Protein AF-B0SU84-F1 (afdb_monomer_lite)

Structure (mmCIF, N/CA/C/O backbone):
data_AF-B0SU84-F1
#
_entry.id   AF-B0SU84-F1
#
loop_
_atom_site.group_PDB
_atom_site.id
_atom_site.type_symbol
_atom_site.label_atom_id
_atom_site.label_alt_id
_atom_site.label_comp_id
_atom_site.label_asym_id
_atom_site.label_entity_id
_atom_site.label_seq_id
_atom_site.pdbx_PDB_ins_code
_atom_site.Cartn_x
_atom_site.Cartn_y
_atom_site.Cartn_z
_atom_site.occupancy
_atom_site.B_iso_or_equiv
_atom_site.auth_seq_id
_atom_site.auth_comp_id
_atom_site.auth_asym_id
_atom_site.auth_atom_id
_atom_site.pdbx_PDB_model_num
ATOM 1 N N . MET A 1 1 ? 17.866 -1.244 7.354 1.00 57.31 1 MET A N 1
ATOM 2 C CA . MET A 1 1 ? 17.002 -1.072 6.165 1.00 57.31 1 MET A CA 1
ATOM 3 C C . MET A 1 1 ? 15.541 -1.424 6.454 1.00 57.31 1 MET A C 1
ATOM 5 O O . MET A 1 1 ? 14.705 -0.548 6.293 1.00 57.31 1 MET A O 1
ATOM 9 N N . GLU A 1 2 ? 15.191 -2.638 6.911 1.00 53.97 2 GLU A N 1
ATOM 10 C CA . GLU A 1 2 ? 13.781 -2.952 7.248 1.00 53.97 2 GLU A CA 1
ATOM 11 C C . GLU A 1 2 ? 13.258 -2.196 8.480 1.00 53.97 2 GLU A C 1
ATOM 13 O O . GLU A 1 2 ? 12.131 -1.711 8.450 1.00 53.97 2 GLU A O 1
ATOM 18 N N . GLU A 1 3 ? 14.089 -2.031 9.513 1.00 63.97 3 GLU A N 1
ATOM 19 C CA . GLU A 1 3 ? 13.730 -1.317 10.750 1.00 63.97 3 GLU A CA 1
ATOM 20 C C . GLU A 1 3 ? 13.496 0.188 10.531 1.00 63.97 3 GLU A C 1
ATOM 22 O O . GLU A 1 3 ? 12.590 0.778 11.115 1.00 63.97 3 GLU A O 1
ATOM 27 N N . GLU A 1 4 ? 14.278 0.813 9.646 1.00 63.34 4 GLU A N 1
ATOM 28 C CA . GLU A 1 4 ? 14.097 2.223 9.274 1.00 63.34 4 GLU A CA 1
ATOM 29 C C . GLU A 1 4 ? 12.786 2.430 8.523 1.00 63.34 4 GLU A C 1
ATOM 31 O O . GLU A 1 4 ? 12.052 3.376 8.806 1.00 63.34 4 GLU A O 1
ATOM 36 N N . LEU A 1 5 ? 12.474 1.522 7.593 1.00 65.69 5 LEU A N 1
ATOM 37 C CA . LEU A 1 5 ? 11.223 1.560 6.851 1.00 65.69 5 LEU A CA 1
ATOM 38 C C . LEU A 1 5 ? 10.037 1.435 7.810 1.00 65.69 5 LEU A C 1
ATOM 40 O O . LEU A 1 5 ? 9.121 2.250 7.749 1.00 65.69 5 LEU A O 1
ATOM 44 N N . ASP A 1 6 ? 10.079 0.473 8.732 1.00 61.97 6 ASP A N 1
ATOM 45 C CA . ASP A 1 6 ? 9.020 0.281 9.723 1.00 61.97 6 ASP A CA 1
ATOM 46 C C . ASP A 1 6 ? 8.870 1.514 10.636 1.00 61.97 6 ASP A C 1
ATOM 48 O O . ASP A 1 6 ? 7.751 1.952 10.902 1.00 61.97 6 ASP A O 1
ATOM 52 N N . SER A 1 7 ? 9.972 2.152 11.038 1.00 61.03 7 SER A N 1
ATOM 53 C CA . SER A 1 7 ? 9.948 3.385 11.838 1.00 61.03 7 SER A CA 1
ATOM 54 C C . SER A 1 7 ? 9.324 4.573 11.087 1.00 61.03 7 SER A C 1
ATOM 56 O O . SER A 1 7 ? 8.456 5.271 11.622 1.0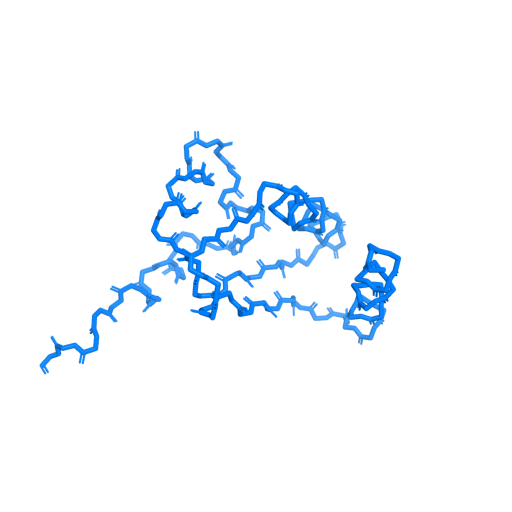0 61.03 7 SER A O 1
ATOM 58 N N . VAL A 1 8 ? 9.678 4.768 9.810 1.00 65.69 8 VAL A N 1
ATOM 59 C CA . VAL A 1 8 ? 9.066 5.787 8.932 1.00 65.69 8 VAL A CA 1
ATOM 60 C C . VAL A 1 8 ? 7.570 5.527 8.756 1.00 65.69 8 VAL A C 1
ATOM 62 O O . VAL A 1 8 ? 6.756 6.446 8.881 1.00 65.69 8 VAL A O 1
ATOM 65 N N . MET A 1 9 ? 7.191 4.267 8.545 1.00 61.62 9 MET A N 1
ATOM 66 C CA . MET A 1 9 ? 5.795 3.851 8.448 1.00 61.62 9 MET A CA 1
ATOM 67 C C . MET A 1 9 ? 5.020 4.155 9.739 1.00 61.62 9 MET A C 1
ATOM 69 O O . MET A 1 9 ? 3.904 4.679 9.683 1.00 61.62 9 MET A O 1
ATOM 73 N N . HIS A 1 10 ? 5.607 3.886 10.905 1.00 58.81 10 HIS A N 1
ATOM 74 C CA . HIS A 1 10 ? 5.000 4.187 12.201 1.00 58.81 10 HIS A CA 1
ATOM 75 C C . HIS A 1 10 ? 4.821 5.693 12.442 1.00 58.81 10 HIS A C 1
ATOM 77 O O . HIS A 1 10 ? 3.764 6.111 12.927 1.00 58.81 10 HIS A O 1
ATOM 83 N N . MET A 1 11 ? 5.799 6.520 12.066 1.00 62.25 11 MET A N 1
ATOM 84 C CA . MET A 1 11 ? 5.709 7.979 12.196 1.00 62.25 11 MET A CA 1
ATOM 85 C C . MET A 1 11 ? 4.610 8.578 11.307 1.00 62.25 11 MET A C 1
ATOM 87 O O . MET A 1 11 ? 3.801 9.374 11.794 1.00 62.25 11 MET A O 1
ATOM 91 N N . LEU A 1 12 ? 4.501 8.130 10.049 1.00 58.03 12 LEU A N 1
ATOM 92 C CA . LEU A 1 12 ? 3.420 8.532 9.136 1.00 58.03 12 LEU A CA 1
ATOM 93 C C . LEU A 1 12 ? 2.028 8.205 9.709 1.00 58.03 12 LEU A C 1
ATOM 95 O O . LEU A 1 12 ? 1.089 8.994 9.567 1.00 58.03 12 LEU A O 1
ATOM 99 N N . PHE A 1 13 ? 1.900 7.077 10.415 1.00 56.59 13 PHE A N 1
ATOM 100 C CA . PHE A 1 13 ? 0.665 6.645 11.079 1.00 56.59 13 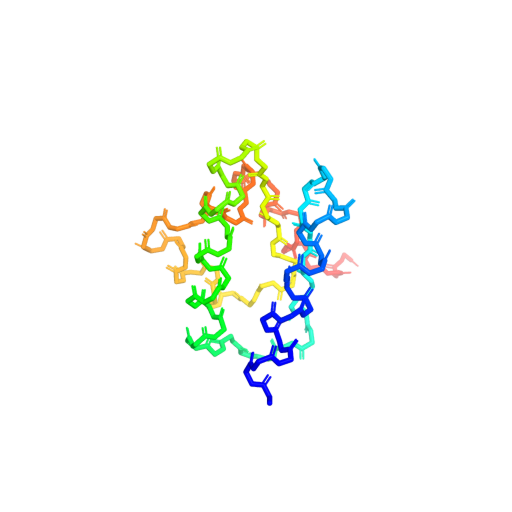PHE A CA 1
ATOM 101 C C . PHE A 1 13 ? 0.263 7.503 12.280 1.00 56.59 13 PHE A C 1
ATOM 103 O O . PHE A 1 13 ? -0.933 7.698 12.526 1.00 56.59 13 PHE A O 1
ATOM 110 N N . PHE A 1 14 ? 1.243 7.943 13.071 1.00 54.00 14 PHE A N 1
ATOM 111 C CA . PHE A 1 14 ? 0.990 8.641 14.330 1.00 54.00 14 PHE A CA 1
ATOM 112 C C . PHE A 1 14 ? 0.580 10.098 14.096 1.00 54.00 14 PHE A C 1
ATOM 114 O O . PHE A 1 14 ? -0.317 10.603 14.771 1.00 54.00 14 PHE A O 1
ATOM 121 N N . GLN A 1 15 ? 1.174 10.759 13.099 1.00 49.88 15 GLN A N 1
ATOM 122 C CA . GLN A 1 15 ? 0.867 12.158 12.786 1.00 49.88 15 GLN A CA 1
ATOM 123 C C . GLN A 1 15 ? -0.465 12.351 12.054 1.00 49.88 15 GLN A C 1
ATOM 125 O O . GLN A 1 15 ? -1.081 13.410 12.172 1.00 49.88 15 GLN A O 1
ATOM 130 N N . THR A 1 16 ? -0.954 11.352 11.319 1.00 49.28 16 THR A N 1
ATOM 131 C CA . THR A 1 16 ? -2.135 11.525 10.471 1.00 49.28 16 THR A CA 1
ATOM 132 C C . THR A 1 16 ? -3.360 10.851 11.090 1.00 49.28 16 THR A C 1
ATOM 134 O O . THR A 1 16 ? -3.507 9.635 11.102 1.00 49.28 16 THR A O 1
ATOM 137 N N . ARG A 1 17 ? -4.335 11.640 11.566 1.00 55.97 17 ARG A N 1
ATOM 138 C CA . ARG A 1 17 ? -5.745 11.182 11.659 1.00 55.97 17 ARG A CA 1
ATOM 139 C C . ARG A 1 17 ? -6.373 10.972 10.266 1.00 55.97 17 ARG A C 1
ATOM 141 O O . ARG A 1 17 ? -7.535 10.592 10.160 1.00 55.97 17 ARG A O 1
ATOM 148 N N . SER A 1 18 ? -5.586 11.232 9.230 1.00 62.66 18 SER A N 1
ATOM 149 C CA . SER A 1 18 ? -5.911 11.348 7.821 1.00 62.66 18 SER A CA 1
ATOM 150 C C . SER A 1 18 ? -5.769 10.018 7.079 1.00 62.66 18 SER A C 1
ATOM 152 O O . SER A 1 18 ? -5.079 9.097 7.510 1.00 62.66 18 SER A O 1
ATOM 154 N N . HIS A 1 19 ? -6.425 9.943 5.930 1.00 71.94 19 HIS A N 1
ATOM 155 C CA . HIS A 1 19 ? -6.155 8.951 4.897 1.00 71.94 19 HIS A CA 1
ATOM 156 C C . HIS A 1 19 ? -4.683 9.029 4.454 1.00 71.94 19 HIS A C 1
ATOM 158 O O . HIS A 1 19 ? -4.138 10.129 4.364 1.00 71.94 19 HIS A O 1
ATOM 164 N N . ILE A 1 20 ? -4.054 7.883 4.180 1.00 81.31 20 ILE A N 1
ATOM 165 C CA . ILE A 1 20 ? -2.655 7.817 3.726 1.00 81.31 20 ILE A CA 1
ATOM 166 C C . ILE A 1 20 ? -2.646 7.687 2.208 1.00 81.31 20 ILE A C 1
ATOM 168 O O . ILE A 1 20 ? -3.321 6.817 1.668 1.00 81.31 20 ILE A O 1
ATOM 172 N N . GLN A 1 21 ? -1.876 8.524 1.520 1.00 83.88 21 GLN A N 1
ATOM 173 C CA . GLN A 1 21 ? -1.601 8.361 0.094 1.00 83.88 21 GLN A CA 1
ATOM 174 C C . GLN A 1 21 ? -0.124 8.026 -0.087 1.00 83.88 21 GLN A C 1
ATOM 176 O O . GLN A 1 21 ? 0.728 8.669 0.522 1.00 83.88 21 GLN A O 1
ATOM 181 N N . MET A 1 22 ? 0.174 7.024 -0.907 1.00 85.50 22 MET A N 1
ATOM 182 C CA . MET A 1 22 ? 1.538 6.636 -1.241 1.00 85.50 22 MET A CA 1
ATOM 183 C C . MET A 1 22 ? 1.714 6.658 -2.750 1.00 85.50 22 MET A C 1
ATOM 185 O O . MET A 1 22 ? 0.925 6.051 -3.471 1.00 85.50 22 MET A O 1
ATOM 189 N N . ASP A 1 23 ? 2.750 7.350 -3.209 1.00 84.31 23 ASP A N 1
ATOM 190 C CA . ASP A 1 23 ? 3.109 7.411 -4.618 1.00 84.31 23 ASP A CA 1
ATOM 191 C C . ASP A 1 23 ? 4.111 6.305 -4.965 1.00 84.31 23 ASP A C 1
ATOM 193 O O . ASP A 1 23 ? 5.206 6.233 -4.407 1.00 84.31 23 ASP A O 1
ATOM 197 N N . LEU A 1 24 ? 3.708 5.426 -5.878 1.00 86.12 24 LEU A N 1
ATOM 198 C CA . LEU A 1 24 ? 4.494 4.316 -6.402 1.00 86.12 24 LEU A CA 1
ATOM 199 C C . LEU A 1 24 ? 4.941 4.566 -7.850 1.00 86.12 24 LEU A C 1
ATOM 201 O O . LEU A 1 24 ? 5.531 3.675 -8.450 1.00 86.12 24 LEU A O 1
ATOM 205 N N . SER A 1 25 ? 4.703 5.755 -8.416 1.00 83.56 25 SER A N 1
ATOM 206 C CA . SER A 1 25 ? 4.977 6.058 -9.832 1.00 83.56 25 SER A CA 1
ATOM 207 C C . SER A 1 25 ? 6.445 5.855 -10.224 1.00 83.56 25 SER A C 1
ATOM 209 O O . SER A 1 25 ? 6.743 5.509 -11.363 1.00 83.56 25 SER A O 1
ATOM 211 N N . ASN A 1 26 ? 7.366 6.024 -9.270 1.00 85.31 26 ASN A N 1
ATOM 212 C CA . ASN A 1 26 ? 8.806 5.837 -9.476 1.00 85.31 26 ASN A CA 1
ATOM 213 C C . ASN A 1 26 ? 9.268 4.378 -9.299 1.00 85.31 26 ASN A C 1
ATOM 215 O O . ASN A 1 26 ? 10.459 4.093 -9.427 1.00 85.31 26 ASN A O 1
ATOM 219 N N . LEU A 1 27 ? 8.357 3.449 -8.985 1.00 81.44 27 LEU A N 1
ATOM 220 C CA . LEU A 1 27 ? 8.659 2.030 -8.823 1.00 81.44 27 LEU A CA 1
ATOM 221 C C . LEU A 1 27 ? 8.247 1.253 -10.085 1.00 81.44 27 LEU A C 1
ATOM 223 O O . LEU A 1 27 ? 7.056 1.047 -10.322 1.00 81.44 27 LEU A O 1
ATOM 227 N N . PRO A 1 28 ? 9.210 0.754 -10.885 1.00 80.88 28 PRO A N 1
ATOM 228 C CA . PRO A 1 28 ? 8.905 0.044 -12.130 1.00 80.88 28 PRO A CA 1
ATOM 229 C C . PRO A 1 28 ? 8.201 -1.302 -11.896 1.00 80.88 28 PRO A C 1
ATOM 231 O O . PRO A 1 28 ? 7.505 -1.814 -12.771 1.00 80.88 28 PRO A O 1
ATOM 234 N N . TYR A 1 29 ? 8.371 -1.885 -10.711 1.00 80.88 29 TYR A N 1
ATOM 235 C CA . TYR A 1 29 ? 7.653 -3.066 -10.251 1.00 80.88 29 TYR A CA 1
ATOM 236 C C . TYR A 1 29 ? 7.403 -2.953 -8.748 1.00 80.88 29 TYR A C 1
ATOM 238 O O . TYR A 1 29 ? 8.104 -2.224 -8.049 1.00 80.88 29 TYR A O 1
ATOM 246 N N . LEU A 1 30 ? 6.414 -3.696 -8.246 1.00 81.75 30 LEU A N 1
ATOM 247 C CA . LEU A 1 30 ? 6.093 -3.736 -6.823 1.00 81.75 30 LEU A CA 1
ATOM 248 C C . LEU A 1 30 ? 6.662 -5.023 -6.199 1.00 81.75 30 LEU A C 1
ATOM 250 O O . LEU A 1 30 ? 6.127 -6.101 -6.471 1.00 81.75 30 LEU A O 1
ATOM 254 N N . PRO A 1 31 ? 7.731 -4.950 -5.380 1.00 88.31 31 PRO A N 1
ATOM 255 C CA . PRO A 1 31 ? 8.269 -6.118 -4.690 1.00 88.31 31 PRO A CA 1
ATOM 256 C C . PRO A 1 31 ? 7.212 -6.777 -3.800 1.00 88.31 31 PRO A C 1
ATOM 258 O O . PRO A 1 31 ? 6.447 -6.090 -3.120 1.00 88.31 31 PRO A O 1
ATOM 261 N N . LEU A 1 32 ? 7.198 -8.112 -3.749 1.00 86.12 32 LEU A N 1
ATOM 262 C CA . LEU A 1 32 ? 6.210 -8.862 -2.964 1.00 86.12 32 LEU A CA 1
ATOM 263 C C . LEU A 1 32 ? 6.285 -8.542 -1.460 1.00 86.12 32 LEU A C 1
ATOM 265 O O . LEU A 1 32 ? 5.257 -8.468 -0.785 1.00 86.12 32 LEU A O 1
ATOM 269 N N . THR A 1 33 ? 7.489 -8.312 -0.938 1.00 88.44 33 THR A N 1
ATOM 270 C CA . THR A 1 33 ? 7.714 -7.915 0.459 1.00 88.44 33 THR A CA 1
ATOM 271 C C . THR A 1 33 ? 7.069 -6.564 0.764 1.00 88.44 33 THR A C 1
ATOM 273 O O . THR A 1 33 ? 6.299 -6.451 1.718 1.00 88.44 33 THR A O 1
ATOM 276 N N . LEU A 1 34 ? 7.300 -5.563 -0.093 1.00 86.81 34 LEU A N 1
ATOM 277 C CA . LEU A 1 34 ? 6.681 -4.243 0.021 1.00 86.81 34 LEU A CA 1
ATOM 278 C C . LEU A 1 34 ? 5.157 -4.340 -0.095 1.00 86.81 34 LEU A C 1
ATOM 280 O O . LEU A 1 34 ? 4.449 -3.800 0.748 1.00 86.81 34 LEU A O 1
ATOM 284 N N . LEU A 1 35 ? 4.646 -5.087 -1.077 1.00 87.38 35 LEU A N 1
ATOM 285 C CA . LEU A 1 35 ? 3.211 -5.330 -1.2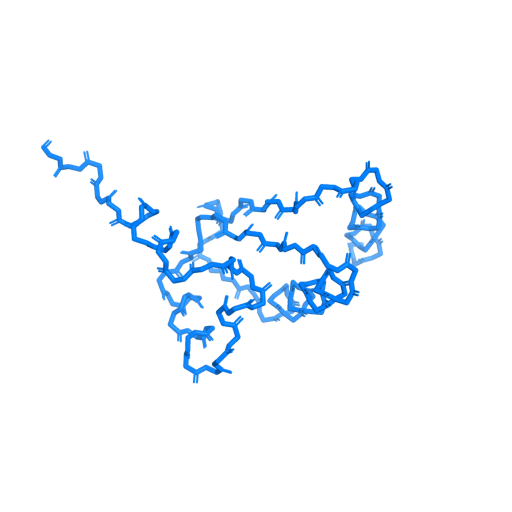32 1.00 87.38 35 LEU A CA 1
ATOM 286 C C . LEU A 1 35 ? 2.594 -5.918 0.043 1.00 87.38 35 LEU A C 1
ATOM 288 O O . LEU A 1 35 ? 1.554 -5.449 0.495 1.00 87.38 35 LEU A O 1
ATOM 292 N N . THR A 1 36 ? 3.245 -6.906 0.656 1.00 90.19 36 THR A N 1
ATOM 293 C CA . THR A 1 36 ? 2.759 -7.531 1.895 1.00 90.19 36 THR A CA 1
ATOM 294 C C . THR A 1 36 ? 2.697 -6.519 3.042 1.00 90.19 36 THR A C 1
ATOM 296 O O . THR A 1 36 ? 1.678 -6.431 3.729 1.00 90.19 36 THR A O 1
ATOM 299 N N . LYS A 1 37 ? 3.739 -5.693 3.210 1.00 90.38 37 LYS A N 1
ATOM 300 C CA . LYS A 1 37 ? 3.756 -4.614 4.213 1.00 90.38 37 LYS A CA 1
ATOM 301 C C . LYS A 1 37 ? 2.648 -3.583 3.962 1.00 90.38 37 LYS A C 1
ATOM 303 O O . LYS A 1 37 ? 1.936 -3.213 4.893 1.00 90.38 37 LYS A O 1
ATOM 308 N N . LEU A 1 38 ? 2.443 -3.180 2.707 1.00 88.62 38 LEU A N 1
ATOM 309 C CA . LEU A 1 38 ? 1.382 -2.253 2.301 1.00 88.62 38 LEU A CA 1
ATOM 310 C C . LEU A 1 38 ? -0.019 -2.808 2.573 1.00 88.62 38 LEU A C 1
ATOM 312 O O . LEU A 1 38 ? -0.897 -2.081 3.031 1.00 88.62 38 LEU A O 1
ATOM 316 N N . LEU A 1 39 ? -0.239 -4.099 2.335 1.00 90.12 39 LEU A N 1
ATOM 317 C CA . LEU A 1 39 ? -1.521 -4.744 2.615 1.00 90.12 39 LEU A CA 1
ATOM 318 C C . LEU A 1 39 ? -1.806 -4.825 4.117 1.00 90.12 39 LEU A C 1
ATOM 320 O O . LEU A 1 39 ? -2.923 -4.515 4.536 1.00 90.12 39 LEU A O 1
ATOM 324 N N . ASN A 1 40 ? -0.806 -5.185 4.926 1.00 90.44 40 ASN A N 1
ATOM 325 C CA . ASN A 1 40 ? -0.929 -5.183 6.386 1.00 90.44 40 ASN A CA 1
ATOM 326 C C . ASN A 1 40 ? -1.248 -3.775 6.901 1.00 90.44 40 ASN A C 1
ATOM 328 O O . ASN A 1 40 ? -2.194 -3.584 7.662 1.00 90.44 40 ASN A O 1
ATOM 332 N N . MET A 1 41 ? -0.547 -2.772 6.379 1.00 87.19 41 MET A N 1
ATOM 333 C CA . MET A 1 41 ? -0.805 -1.373 6.684 1.00 87.19 41 MET A CA 1
ATOM 334 C C . MET A 1 41 ? -2.228 -0.929 6.329 1.00 87.19 41 MET A C 1
ATOM 336 O O . MET A 1 41 ? -2.919 -0.324 7.150 1.00 87.19 41 MET A O 1
ATOM 340 N N . ALA A 1 42 ? -2.688 -1.225 5.114 1.00 88.44 42 ALA A N 1
ATOM 341 C CA . ALA A 1 42 ? -4.046 -0.902 4.692 1.00 88.44 42 ALA A CA 1
ATOM 342 C C . ALA A 1 42 ? -5.101 -1.569 5.579 1.00 88.44 42 ALA A C 1
ATOM 344 O O . ALA A 1 42 ? -6.129 -0.960 5.884 1.00 88.44 42 ALA A O 1
ATOM 345 N N . ARG A 1 43 ? -4.843 -2.799 6.032 1.00 88.88 43 ARG A N 1
ATOM 346 C CA . ARG A 1 43 ? -5.711 -3.507 6.974 1.00 88.88 43 ARG A CA 1
ATOM 347 C C . ARG A 1 43 ? -5.800 -2.773 8.311 1.00 88.88 43 ARG A C 1
ATOM 349 O O . ARG A 1 43 ? -6.910 -2.521 8.782 1.00 88.88 43 ARG A O 1
ATOM 356 N N . ASP A 1 44 ? -4.666 -2.370 8.873 1.00 87.38 44 ASP A N 1
ATOM 357 C CA . ASP A 1 44 ? -4.609 -1.628 10.135 1.00 87.38 44 ASP A CA 1
ATOM 358 C C . ASP A 1 44 ? -5.305 -0.266 10.034 1.00 87.38 44 ASP A C 1
ATOM 360 O O . ASP A 1 44 ? -6.007 0.158 10.958 1.00 87.38 44 ASP A O 1
ATOM 364 N N . LEU A 1 45 ? -5.170 0.413 8.892 1.00 84.69 45 LEU A N 1
ATOM 365 C CA . LEU A 1 45 ? -5.907 1.644 8.602 1.00 84.69 45 LEU A CA 1
ATOM 366 C C . LEU A 1 45 ? -7.413 1.391 8.562 1.00 84.69 45 LEU A C 1
ATOM 368 O O . LEU A 1 45 ? -8.173 2.145 9.172 1.00 84.69 45 LEU A O 1
ATOM 372 N N . ARG A 1 46 ? -7.853 0.310 7.912 1.00 84.06 46 ARG A N 1
ATOM 373 C CA . ARG A 1 46 ? -9.272 -0.045 7.797 1.00 84.06 46 ARG A CA 1
ATOM 374 C C . ARG A 1 46 ? -9.912 -0.282 9.164 1.00 84.06 46 ARG A C 1
ATOM 376 O O . ARG A 1 46 ? -11.008 0.220 9.408 1.00 84.06 46 ARG A O 1
ATOM 383 N N . LEU A 1 47 ? -9.212 -0.973 10.069 1.00 85.88 47 LEU A N 1
ATOM 384 C CA . LEU A 1 47 ? -9.652 -1.184 11.457 1.00 85.88 47 LEU A CA 1
ATOM 385 C C . LEU A 1 47 ? -9.848 0.142 12.207 1.00 85.88 47 LEU A C 1
ATOM 387 O O . LEU A 1 47 ? -10.746 0.270 13.035 1.00 85.88 47 LEU A O 1
ATOM 391 N N . LYS A 1 48 ? -9.058 1.161 11.859 1.00 84.69 48 LYS A N 1
ATOM 392 C CA . LYS A 1 48 ? -9.139 2.522 12.407 1.00 84.69 48 LYS A CA 1
ATOM 393 C C . LYS A 1 48 ? -10.089 3.440 11.620 1.00 84.69 48 LYS A C 1
ATOM 395 O O . LYS A 1 48 ? -10.058 4.650 11.828 1.00 84.69 48 LYS A O 1
ATOM 400 N N . LYS A 1 49 ? -10.929 2.888 10.728 1.00 81.06 49 LYS A N 1
ATOM 401 C CA . LYS A 1 49 ? -11.833 3.616 9.809 1.00 81.06 49 LYS A CA 1
ATOM 402 C C . LYS A 1 49 ? -11.110 4.616 8.892 1.00 81.06 49 LYS A C 1
ATOM 404 O O . LYS A 1 49 ? -11.645 5.674 8.573 1.00 81.06 49 LYS A O 1
ATOM 409 N N . ARG A 1 50 ? -9.893 4.278 8.466 1.00 81.44 50 ARG A N 1
ATOM 410 C CA . ARG A 1 50 ? -9.070 5.045 7.520 1.00 81.44 50 ARG A CA 1
ATOM 411 C C . ARG A 1 50 ? -8.839 4.231 6.250 1.00 81.44 50 ARG A C 1
ATOM 413 O O . ARG A 1 50 ? -9.050 3.019 6.223 1.00 81.44 50 ARG A O 1
ATOM 420 N N . VAL A 1 51 ? -8.403 4.904 5.192 1.00 80.75 51 VAL A N 1
ATOM 421 C CA . VAL A 1 51 ? -8.109 4.284 3.892 1.00 80.75 51 VAL A CA 1
ATOM 422 C C . VAL A 1 51 ? -6.708 4.683 3.449 1.00 80.75 51 VAL A C 1
ATOM 424 O O . VAL A 1 51 ? -6.282 5.818 3.672 1.00 80.75 51 VAL A O 1
ATOM 427 N N . MET A 1 52 ? -6.005 3.726 2.849 1.00 85.75 52 MET A N 1
ATOM 428 C CA . MET A 1 52 ? -4.778 3.964 2.101 1.00 85.75 52 MET A CA 1
ATOM 429 C C . MET A 1 52 ? -5.128 4.128 0.625 1.00 85.75 52 MET A C 1
ATOM 431 O O . MET A 1 52 ? -6.014 3.423 0.158 1.00 85.75 52 MET A O 1
ATOM 435 N N . VAL A 1 53 ? -4.444 5.009 -0.095 1.00 85.00 53 VAL A N 1
ATOM 436 C CA . VAL A 1 53 ? -4.534 5.150 -1.552 1.00 85.00 53 VAL A CA 1
ATOM 437 C C . VAL A 1 53 ? -3.146 4.938 -2.136 1.00 85.00 53 VAL A C 1
ATOM 439 O O . VAL A 1 53 ? -2.193 5.591 -1.714 1.00 85.00 53 VAL A O 1
ATOM 442 N N . LEU A 1 54 ? -3.030 4.017 -3.091 1.00 86.81 54 LEU A N 1
ATOM 443 C CA . LEU A 1 54 ? -1.793 3.792 -3.836 1.00 86.81 54 LEU A CA 1
ATOM 444 C C . LEU A 1 54 ? -1.877 4.508 -5.186 1.00 86.81 54 LEU A C 1
ATOM 446 O O . LEU A 1 54 ? -2.609 4.077 -6.076 1.00 86.81 54 LEU A O 1
ATOM 450 N N . ASN A 1 55 ? -1.128 5.593 -5.331 1.00 84.31 55 ASN A N 1
ATOM 451 C CA . ASN A 1 55 ? -0.997 6.341 -6.577 1.00 84.31 55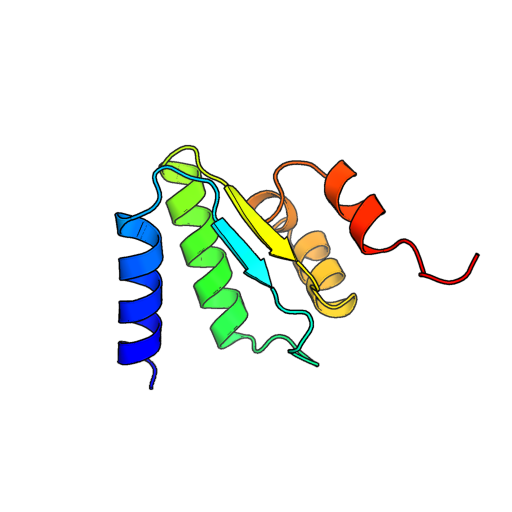 ASN A CA 1
ATOM 452 C C . ASN A 1 55 ? 0.127 5.734 -7.425 1.00 84.31 55 ASN A C 1
ATOM 454 O O . ASN A 1 55 ? 1.091 5.199 -6.881 1.00 84.31 55 ASN A O 1
ATOM 458 N N . GLY A 1 56 ? 0.005 5.788 -8.753 1.00 82.62 56 GLY A N 1
ATOM 459 C CA . GLY A 1 56 ? 1.053 5.280 -9.646 1.00 82.62 56 GLY A CA 1
ATOM 460 C C . GLY A 1 56 ? 1.250 3.763 -9.593 1.00 82.62 56 GLY A C 1
ATOM 461 O O . GLY A 1 56 ? 2.301 3.261 -9.982 1.00 82.62 56 GLY A O 1
ATOM 462 N N . LEU A 1 57 ? 0.261 3.016 -9.089 1.00 85.06 57 LEU A N 1
ATOM 463 C CA . LEU A 1 57 ? 0.324 1.561 -9.061 1.00 85.06 57 LEU A CA 1
ATOM 464 C C . LEU A 1 57 ? 0.413 1.023 -10.494 1.00 85.06 57 LEU A C 1
ATOM 466 O O . LEU A 1 57 ? -0.422 1.337 -11.343 1.00 85.06 57 LEU A O 1
ATOM 470 N N . THR A 1 58 ? 1.400 0.168 -10.751 1.00 85.31 58 THR A N 1
ATOM 471 C CA . T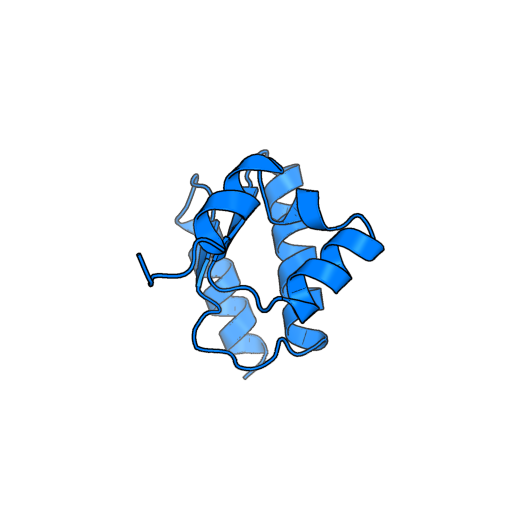HR A 1 58 ? 1.549 -0.472 -12.058 1.00 85.31 58 THR A CA 1
ATOM 472 C C . THR A 1 58 ? 0.310 -1.294 -12.418 1.00 85.31 58 THR A C 1
ATOM 474 O O . THR A 1 58 ? -0.375 -1.852 -11.554 1.00 85.31 58 THR A O 1
ATOM 477 N N . LEU A 1 59 ? 0.041 -1.437 -13.719 1.00 85.06 59 LEU A N 1
ATOM 478 C CA . LEU A 1 59 ? -1.105 -2.208 -14.210 1.00 85.06 59 LEU A CA 1
ATOM 479 C C . LEU A 1 59 ? -1.079 -3.663 -13.699 1.00 85.06 59 LEU A C 1
ATOM 481 O O . LEU A 1 59 ? -2.111 -4.228 -13.337 1.00 85.06 59 LEU A O 1
ATOM 485 N N . SER A 1 60 ? 0.112 -4.261 -13.609 1.00 85.25 60 SER A N 1
ATOM 486 C CA . SER A 1 60 ? 0.311 -5.601 -13.048 1.00 85.25 60 SER A CA 1
ATOM 487 C C . SER A 1 60 ? -0.039 -5.663 -11.558 1.00 85.25 60 SER A C 1
ATOM 489 O O . SER A 1 60 ? -0.753 -6.578 -11.141 1.00 85.25 60 SER A O 1
ATOM 491 N N . GLY A 1 61 ? 0.384 -4.670 -10.769 1.00 85.94 61 GLY A N 1
ATOM 492 C CA . GLY A 1 61 ? 0.003 -4.533 -9.363 1.00 85.94 61 GLY A CA 1
ATOM 493 C C . GLY A 1 61 ? -1.508 -4.383 -9.190 1.00 85.94 61 GLY A C 1
ATOM 494 O O . GLY A 1 61 ? -2.112 -5.068 -8.364 1.00 85.94 61 GLY A O 1
ATOM 495 N N . HIS A 1 62 ? -2.149 -3.567 -10.029 1.00 87.06 62 HIS A N 1
ATOM 496 C CA . HIS A 1 62 ? -3.602 -3.415 -10.040 1.00 87.06 62 HIS A CA 1
ATOM 497 C C . HIS A 1 62 ? -4.318 -4.745 -10.325 1.00 87.06 62 HIS A C 1
ATOM 499 O O . HIS A 1 62 ? -5.218 -5.142 -9.581 1.00 87.06 62 HIS A O 1
ATOM 505 N N . HIS A 1 63 ? -3.908 -5.465 -11.374 1.00 88.44 63 HIS A N 1
ATOM 506 C CA . HIS A 1 63 ? -4.498 -6.758 -11.723 1.00 88.44 63 HIS A CA 1
ATOM 507 C C . HIS A 1 63 ? -4.320 -7.799 -10.622 1.00 88.44 63 HIS A C 1
ATOM 509 O O . HIS A 1 63 ? -5.264 -8.538 -10.337 1.00 88.44 63 HIS A O 1
ATOM 515 N N . TYR A 1 64 ? -3.150 -7.836 -9.982 1.00 88.62 64 TYR A N 1
ATOM 516 C CA . TYR A 1 64 ? -2.904 -8.701 -8.835 1.00 88.62 64 TYR A CA 1
ATOM 517 C C . TYR A 1 64 ? -3.904 -8.406 -7.711 1.00 88.62 64 TYR A C 1
ATOM 519 O O . TYR A 1 64 ? -4.652 -9.291 -7.294 1.00 88.62 64 TYR A O 1
ATOM 527 N N . LEU A 1 65 ? -3.997 -7.148 -7.273 1.00 89.62 65 LEU A N 1
ATOM 528 C CA . LEU A 1 65 ? -4.903 -6.756 -6.192 1.00 89.62 65 LEU A CA 1
ATOM 529 C C . LEU A 1 65 ? -6.365 -7.057 -6.523 1.00 89.62 65 LEU A C 1
ATOM 531 O O . LEU A 1 65 ? -7.108 -7.531 -5.664 1.00 89.62 65 LEU A O 1
ATOM 535 N N . LYS A 1 66 ? -6.786 -6.811 -7.766 1.00 89.19 66 LYS A N 1
ATOM 536 C CA . LYS A 1 66 ? -8.144 -7.109 -8.224 1.00 89.19 66 LYS A CA 1
ATOM 537 C C . LYS A 1 66 ? -8.425 -8.611 -8.220 1.00 89.19 66 LYS A C 1
ATOM 539 O O . LYS A 1 66 ? -9.466 -9.024 -7.716 1.00 89.19 66 LYS A O 1
ATOM 544 N N . ARG A 1 67 ? -7.498 -9.427 -8.735 1.00 90.06 67 ARG A N 1
ATOM 545 C CA . ARG A 1 67 ? -7.633 -10.891 -8.813 1.00 90.06 67 ARG A CA 1
ATOM 546 C C . ARG A 1 67 ? -7.825 -11.531 -7.440 1.00 90.06 67 ARG A C 1
ATOM 548 O O . ARG A 1 67 ? -8.597 -12.474 -7.326 1.00 90.06 67 ARG A O 1
ATOM 555 N N . PHE A 1 68 ? -7.152 -11.009 -6.419 1.00 90.12 68 PHE A N 1
ATOM 556 C CA . PHE A 1 68 ? -7.233 -11.523 -5.049 1.00 90.12 68 PHE A CA 1
ATOM 557 C C . PHE A 1 68 ? -8.240 -10.771 -4.161 1.00 90.12 68 PHE A C 1
ATOM 559 O O . PHE A 1 68 ? -8.284 -11.003 -2.957 1.00 90.12 68 PHE A O 1
ATOM 566 N N . GLY A 1 69 ? -9.052 -9.865 -4.721 1.00 88.94 69 GLY A N 1
ATOM 567 C CA . GLY A 1 69 ? -10.063 -9.120 -3.958 1.00 88.94 69 GLY A CA 1
ATOM 568 C C . GLY A 1 69 ? -9.493 -8.101 -2.959 1.00 88.94 69 GLY A C 1
ATOM 569 O O . GLY A 1 69 ? -10.203 -7.639 -2.069 1.00 88.94 69 GLY A O 1
ATOM 570 N N . LEU A 1 70 ? -8.224 -7.721 -3.106 1.00 89.94 70 LEU A N 1
ATOM 571 C CA . LEU A 1 70 ? -7.489 -6.827 -2.205 1.00 89.94 70 LEU A CA 1
ATOM 572 C C . LEU A 1 70 ? -7.647 -5.344 -2.565 1.00 89.94 70 LEU A C 1
ATOM 574 O O . LEU A 1 70 ? -7.275 -4.476 -1.780 1.00 89.94 70 LEU A O 1
ATOM 578 N N . ILE A 1 71 ? -8.220 -5.037 -3.732 1.00 86.38 71 ILE A N 1
ATOM 579 C CA . ILE A 1 71 ? -8.342 -3.668 -4.262 1.00 86.38 71 ILE A CA 1
ATOM 580 C C . ILE A 1 71 ? -9.006 -2.701 -3.259 1.00 86.38 71 ILE A C 1
ATOM 582 O O . ILE A 1 71 ? -8.568 -1.568 -3.104 1.00 86.38 71 ILE A O 1
ATOM 586 N N . ARG A 1 72 ? -9.998 -3.172 -2.491 1.00 83.25 72 ARG A N 1
ATOM 587 C CA . ARG A 1 72 ? -10.762 -2.364 -1.519 1.00 83.25 72 ARG A CA 1
ATOM 588 C C . ARG A 1 72 ? -10.011 -2.042 -0.225 1.00 83.25 72 ARG A C 1
ATOM 590 O O . ARG A 1 72 ? -10.498 -1.248 0.579 1.00 83.25 72 ARG A O 1
ATOM 597 N N . LEU A 1 73 ? -8.863 -2.677 0.008 1.00 84.00 73 LEU A N 1
ATOM 598 C CA . LEU A 1 73 ? -7.993 -2.340 1.136 1.00 84.00 73 LEU A CA 1
ATOM 599 C C . LEU A 1 73 ? -7.228 -1.042 0.860 1.00 84.00 73 LEU A C 1
ATOM 601 O O . LEU A 1 73 ? -7.013 -0.249 1.772 1.00 84.00 73 LEU A O 1
ATOM 605 N N . VAL A 1 74 ? -6.865 -0.821 -0.403 1.00 82.06 74 VAL A N 1
ATOM 606 C CA . VAL A 1 74 ? -5.968 0.258 -0.836 1.00 82.06 74 VAL A CA 1
ATOM 607 C C . VAL A 1 74 ? -6.631 1.279 -1.763 1.00 82.06 74 VAL A C 1
ATOM 609 O O . VAL 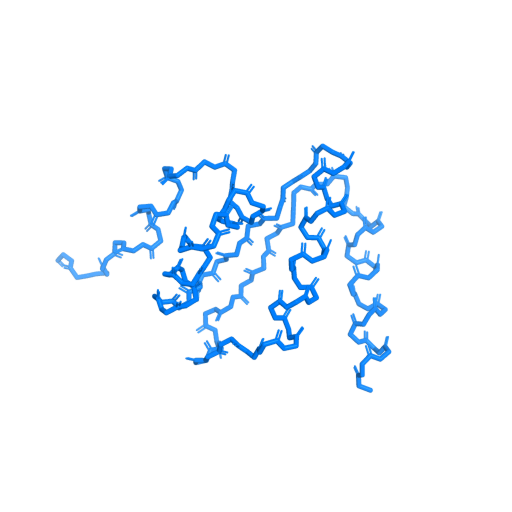A 1 74 ? -5.963 2.178 -2.260 1.00 82.06 74 VAL A O 1
ATOM 612 N N . PHE A 1 75 ? -7.936 1.146 -2.010 1.00 74.00 75 PHE A N 1
ATOM 613 C CA . PHE A 1 75 ? -8.745 2.146 -2.700 1.00 74.00 75 PHE A CA 1
ATOM 614 C C . PHE A 1 75 ? -10.113 2.292 -2.004 1.00 74.00 75 PHE A C 1
ATOM 616 O O . PHE A 1 75 ? -10.732 1.280 -1.658 1.00 74.00 75 PHE A O 1
ATOM 623 N N . PRO A 1 76 ? -10.618 3.527 -1.794 1.00 64.00 76 PRO A N 1
ATOM 624 C CA . PRO A 1 76 ? -11.917 3.771 -1.155 1.00 64.00 76 PRO A CA 1
ATOM 625 C C . PRO A 1 76 ? -13.110 3.289 -1.989 1.00 64.00 76 PRO A C 1
ATOM 627 O O . PRO A 1 76 ? -14.102 2.819 -1.433 1.00 64.00 76 PRO A O 1
ATOM 630 N N . SER A 1 77 ? -13.013 3.414 -3.314 1.00 60.97 77 SER A N 1
ATOM 631 C CA . SER A 1 77 ? -14.043 3.042 -4.283 1.00 60.97 77 SER A CA 1
ATOM 632 C C . SER A 1 77 ? -13.412 2.668 -5.625 1.00 60.97 77 SER A C 1
ATOM 634 O O . SER A 1 77 ? -12.350 3.177 -5.989 1.00 60.97 77 SER A O 1
ATOM 636 N N . ASP A 1 78 ? -14.103 1.827 -6.400 1.00 53.66 78 ASP A N 1
ATOM 637 C CA . ASP A 1 78 ? -13.647 1.411 -7.735 1.00 53.66 78 ASP A CA 1
ATOM 638 C C . ASP A 1 78 ? -13.602 2.580 -8.748 1.00 53.66 78 ASP A C 1
ATOM 640 O O . ASP A 1 78 ? -13.014 2.456 -9.820 1.00 53.66 78 ASP A O 1
ATOM 644 N N . SER A 1 79 ? -14.206 3.731 -8.421 1.00 50.09 79 SER A N 1
ATOM 645 C CA . SER A 1 79 ? -14.263 4.918 -9.285 1.00 50.09 79 SER A CA 1
ATOM 646 C C . SER A 1 79 ? -12.955 5.715 -9.340 1.00 50.09 79 SER A C 1
ATOM 648 O O . SER A 1 79 ? -12.636 6.251 -10.398 1.00 50.09 79 SER A O 1
ATOM 650 N N . ILE A 1 80 ? -12.162 5.740 -8.262 1.00 52.59 80 ILE A N 1
ATOM 651 C CA . ILE A 1 80 ? -10.870 6.461 -8.207 1.00 52.59 80 ILE A CA 1
ATOM 652 C C . ILE A 1 80 ? -9.830 5.808 -9.140 1.00 52.59 80 ILE A C 1
ATOM 654 O O . ILE A 1 80 ? -8.941 6.467 -9.674 1.00 52.59 80 ILE A O 1
ATOM 658 N N . LEU A 1 81 ? -9.998 4.515 -9.433 1.00 50.06 81 LEU A N 1
ATOM 659 C CA . LEU A 1 81 ? -9.134 3.741 -10.331 1.00 50.06 81 LEU A CA 1
ATOM 660 C C . LEU A 1 81 ? -9.213 4.194 -11.798 1.00 50.06 81 LEU A C 1
ATOM 662 O O . LEU A 1 81 ? -8.300 3.915 -12.571 1.00 50.06 81 LEU A O 1
ATOM 666 N N . ARG A 1 82 ? -10.295 4.876 -12.200 1.00 45.91 82 ARG A N 1
ATOM 667 C CA . ARG A 1 82 ? -10.483 5.329 -13.588 1.00 45.91 82 ARG A CA 1
ATOM 668 C C . ARG A 1 82 ? -9.746 6.626 -13.912 1.00 45.91 82 ARG A C 1
ATOM 670 O O . ARG A 1 82 ? -9.417 6.833 -15.074 1.00 45.91 82 ARG A O 1
ATOM 677 N N . GLU A 1 83 ? -9.473 7.476 -12.925 1.00 46.53 83 GLU A N 1
ATOM 678 C CA . GLU A 1 83 ? -8.817 8.769 -13.172 1.00 46.53 83 GLU A CA 1
ATOM 679 C C . GLU A 1 83 ? -7.295 8.639 -13.289 1.00 46.53 83 GLU A C 1
ATOM 681 O O . GLU A 1 83 ? -6.700 9.283 -14.146 1.00 46.53 83 GLU A O 1
ATOM 686 N N . SER A 1 84 ? -6.673 7.724 -12.539 1.00 44.56 84 SER A N 1
ATOM 687 C CA . SER A 1 84 ? -5.223 7.462 -12.611 1.00 44.56 84 SER A CA 1
ATOM 688 C C . SER A 1 84 ? -4.761 6.817 -13.928 1.00 44.56 84 SER A C 1
ATOM 690 O O . SER A 1 84 ? -3.564 6.804 -14.201 1.00 44.56 84 SER A O 1
ATOM 692 N N . HIS A 1 85 ? -5.676 6.250 -14.721 1.00 45.75 85 HIS A N 1
ATOM 693 C CA . HIS A 1 85 ? -5.372 5.566 -15.985 1.00 45.75 85 HIS A CA 1
ATOM 694 C C . HIS A 1 85 ? -5.810 6.352 -17.230 1.00 45.75 85 HIS A C 1
ATOM 696 O O . HIS A 1 85 ? -5.757 5.810 -18.335 1.00 45.75 85 HIS A O 1
ATOM 702 N N . ARG A 1 86 ? -6.232 7.618 -17.092 1.00 42.59 86 ARG A N 1
ATOM 703 C CA . ARG A 1 86 ? -6.376 8.489 -18.262 1.00 42.59 86 ARG A CA 1
ATOM 704 C C . ARG A 1 86 ? -4.985 8.838 -18.788 1.00 42.59 86 ARG A C 1
ATOM 706 O O . ARG A 1 86 ? -4.244 9.591 -18.167 1.00 42.59 86 ARG A O 1
ATOM 713 N N . ASP A 1 87 ? -4.662 8.225 -19.920 1.00 44.94 87 ASP A N 1
ATOM 714 C CA . ASP A 1 87 ? -3.564 8.576 -20.816 1.00 44.94 87 ASP A CA 1
ATOM 715 C C . ASP A 1 87 ? -3.436 10.114 -20.942 1.00 44.94 87 ASP A C 1
ATOM 717 O O . ASP A 1 87 ? -4.458 10.772 -21.167 1.00 44.94 87 ASP A O 1
ATOM 721 N N . PRO A 1 88 ? -2.239 10.723 -20.806 1.00 44.31 88 PRO A N 1
ATOM 722 C CA . PRO A 1 88 ? -2.068 12.167 -20.976 1.00 44.31 88 PRO A CA 1
ATOM 723 C C . PRO A 1 88 ? -2.237 12.639 -22.429 1.00 44.31 88 PRO A C 1
ATOM 725 O O . PRO A 1 88 ? -2.061 13.823 -22.701 1.00 44.31 88 PRO A O 1
ATOM 728 N N . ARG A 1 89 ? -2.511 11.739 -23.378 1.00 42.00 89 ARG A N 1
ATOM 729 C CA . ARG A 1 89 ? -2.591 12.051 -24.808 1.00 42.00 89 ARG A CA 1
ATOM 730 C C . ARG A 1 89 ? -4.042 12.172 -25.266 1.00 42.00 89 ARG A C 1
ATOM 732 O O . ARG A 1 89 ? -4.618 11.230 -25.808 1.00 42.00 89 ARG A O 1
ATOM 739 N N . GLY A 1 90 ? -4.607 13.350 -25.016 1.00 40.44 90 GLY A N 1
ATOM 740 C CA . GLY A 1 90 ? -5.579 13.970 -25.920 1.00 40.44 90 GLY A CA 1
ATOM 741 C C . GLY A 1 90 ? -4.844 14.778 -26.979 1.00 40.44 90 GLY A C 1
ATOM 742 O O . GLY A 1 90 ? -3.796 15.362 -26.621 1.00 40.44 90 GLY A O 1
#

Secondary structure (DSSP, 8-state):
-HHHHHHHHHHHHHH-SSPEEEE-TT-SS--HHHHHHHHHHHHHHHHTT--EEEET--HHHHHHHHHTT-HHHH-S-TTGGGTTT--S--

Sequence (90 aa):
MEEELDSVMHMLFFQTRSHIQMDLSNLPYLPLTLLTKLLNMARDLRLKKRVMVLNGLTLSGHHYLKRFGLIRLVFPSDSILRESHRDPRG

Organism: Leptospira biflexa serovar Patoc (strain Patoc 1 / ATCC 23582 / Paris) (NCBI:txid456481)

Radius of gyration: 13.45 Å; chains: 1; bounding box: 31×26×40 Å

pLDDT: mean 74.02, std 16.02, range [40.44, 90.44]

Foldseek 3Di:
DVVVVVVVLVVQVVPDPAAAEDECLVPPDQDPVNVVVVLVSLVVQVVSVHEAAYANQDPVNVVVCVVVVNNVSHDVDPVVVVVSPPDPPD